Protein AF-A0A3B8NIV3-F1 (afdb_monomer)

Sequence (83 aa):
MAGEPSSSSKDGSLNSLEDLWDIPHLYSDSDSSLINDLKLVGRYQWQYADLNSDQGDWSDSETRRFRLGTEAKVFGGDWKLKG

Nearest PDB structures (foldseek):
  6yfe-assembly1_AA  TM=3.619E-01  e=1.733E+00  Beihai levi-like virus 19
  8qhs-assembly1_A  TM=4.569E-01  e=4.140E+00  Listeria monocytogenes 10403S
  8v3t-assembly1_a  TM=3.065E-01  e=2.063E+00  Clostridioides difficile
  3q6g-assembly1_H  TM=2.925E-01  e=4.927E+00  Macaca mulatta
  6tsv-assembly1_B  TM=3.012E-01  e=8.307E+00  Rhodobacter capsulatus DE442

Radius of gyration: 22.85 Å; Cα contacts (8 Å, |Δi|>4): 119; chains: 1; bounding box: 38×28×82 Å

Foldseek 3Di:
DDDDPDDPDPPDDCPPVVCVVVVQWPDAQCPDQFWHTKGKDWDWDKDKDWDDDPVGTDIDIDRPDIFIDMWTQTRNHTDDDGD

Mean predicted aligned error: 11.07 Å

pLDDT: mean 81.84, std 18.12, range [38.16, 98.12]

Secondary structure (DSSP, 8-state):
-PPP-----------TTTGGGTTTEEEE-SS-SSEEEEEEEEEEEEEEEEE--TT--EEEEEEEEEEEEEEEEETTEEEEE--

Solvent-accessible surface area (backbone atoms only — not comparable to full-atom values): 5299 Å² total; per-residue (Å²): 132,84,80,79,84,76,79,80,74,83,85,64,81,75,59,78,68,69,60,56,73,53,68,40,54,77,47,77,37,90,83,48,76,55,59,30,34,34,30,57,44,72,48,82,38,73,50,74,50,77,44,84,47,100,90,50,74,49,73,52,74,44,81,77,43,77,42,56,36,42,41,35,27,41,68,95,40,86,43,80,53,85,93

Structure (mmCIF, N/CA/C/O backbone):
data_AF-A0A3B8NIV3-F1
#
_entry.id   AF-A0A3B8NIV3-F1
#
loop_
_atom_site.group_PDB
_atom_site.id
_atom_site.type_symbol
_atom_site.label_atom_id
_atom_site.label_alt_id
_atom_site.label_comp_id
_atom_site.label_asym_id
_atom_site.label_entity_id
_atom_site.label_seq_id
_atom_site.pdbx_PDB_ins_code
_atom_site.Cartn_x
_atom_site.Cartn_y
_atom_site.Cartn_z
_atom_site.occupancy
_atom_site.B_iso_or_equiv
_atom_site.auth_seq_id
_atom_site.auth_comp_id
_atom_site.auth_asym_id
_atom_site.auth_atom_id
_atom_site.pdbx_PDB_model_num
ATOM 1 N N . MET A 1 1 ? 3.471 15.489 48.908 1.00 40.31 1 MET A N 1
ATOM 2 C CA . MET A 1 1 ? 2.836 15.308 47.589 1.00 40.31 1 MET A CA 1
ATOM 3 C C . MET A 1 1 ? 3.774 14.495 46.719 1.00 40.31 1 MET A C 1
ATOM 5 O O . MET A 1 1 ? 4.941 14.852 46.638 1.00 40.31 1 MET A O 1
ATOM 9 N N . ALA A 1 2 ? 3.295 13.383 46.160 1.00 44.22 2 ALA A N 1
ATOM 10 C CA . ALA A 1 2 ? 4.032 12.604 45.170 1.00 44.22 2 ALA A CA 1
ATOM 11 C C . ALA A 1 2 ? 4.079 13.388 43.849 1.00 44.22 2 ALA A C 1
ATOM 13 O O . ALA A 1 2 ? 3.083 14.013 43.486 1.00 44.22 2 ALA A O 1
ATOM 14 N N . GLY A 1 3 ? 5.246 13.406 43.201 1.00 43.06 3 GLY A N 1
ATOM 15 C CA . GLY A 1 3 ? 5.471 14.110 41.942 1.00 43.06 3 GLY A CA 1
ATOM 16 C C . GLY A 1 3 ? 4.616 13.543 40.814 1.00 43.06 3 GLY A C 1
ATOM 17 O O . GLY A 1 3 ? 4.386 12.337 40.739 1.00 43.06 3 GLY A O 1
ATOM 18 N N . GLU A 1 4 ? 4.132 14.435 39.960 1.00 53.19 4 GLU A N 1
ATOM 19 C CA . GLU A 1 4 ? 3.397 14.089 38.749 1.00 53.19 4 GLU A CA 1
ATOM 20 C C . GLU A 1 4 ? 4.308 13.296 37.795 1.00 53.19 4 GLU A C 1
ATOM 22 O O . GLU A 1 4 ? 5.486 13.643 37.649 1.00 53.19 4 GLU A O 1
ATOM 27 N N . PRO A 1 5 ? 3.815 12.233 37.136 1.00 46.75 5 PRO A N 1
ATOM 28 C CA . PRO A 1 5 ? 4.576 11.583 36.084 1.00 46.75 5 PRO A CA 1
ATOM 29 C C . PRO A 1 5 ? 4.699 12.547 34.901 1.00 46.75 5 PRO A C 1
ATOM 31 O O . PRO A 1 5 ? 3.712 12.902 34.259 1.00 46.75 5 PRO A O 1
ATOM 34 N N . SER A 1 6 ? 5.932 12.970 34.623 1.00 43.22 6 SER A N 1
ATOM 35 C CA . SER A 1 6 ? 6.283 13.758 33.447 1.00 43.22 6 SER A CA 1
ATOM 36 C C . SER A 1 6 ? 5.821 13.028 32.187 1.00 43.22 6 SER A C 1
ATOM 38 O O . SER A 1 6 ? 6.288 11.922 31.903 1.00 43.22 6 SER A O 1
ATOM 40 N N . SER A 1 7 ? 4.923 13.648 31.424 1.00 45.09 7 SER A N 1
ATOM 41 C CA . SER A 1 7 ? 4.576 13.208 30.078 1.00 45.09 7 SER A CA 1
ATOM 42 C C . SER A 1 7 ? 5.845 13.208 29.229 1.00 45.09 7 SER A C 1
ATOM 44 O O . SER A 1 7 ? 6.370 14.275 28.909 1.00 45.09 7 SER A O 1
ATOM 46 N N . SER A 1 8 ? 6.363 12.027 28.890 1.00 38.16 8 SER A N 1
ATOM 47 C CA . SER A 1 8 ? 7.460 11.909 27.935 1.00 38.16 8 SER A CA 1
ATOM 48 C C . SER A 1 8 ? 6.945 12.363 26.570 1.00 38.16 8 SER A C 1
ATOM 50 O O . SER A 1 8 ? 6.296 11.596 25.852 1.00 38.16 8 SER A O 1
ATOM 52 N N . SER A 1 9 ? 7.188 13.623 26.221 1.00 45.66 9 SER A N 1
ATOM 53 C CA . SER A 1 9 ? 7.088 14.087 24.846 1.00 45.66 9 SER A CA 1
ATOM 54 C C . SER A 1 9 ? 8.040 13.232 24.014 1.00 45.66 9 SER A C 1
ATOM 56 O O . SER A 1 9 ? 9.250 13.235 24.238 1.00 45.66 9 SER A O 1
ATOM 58 N N . LYS A 1 10 ? 7.486 12.428 23.099 1.00 46.81 10 LYS A N 1
ATOM 59 C CA . LYS A 1 10 ? 8.269 11.727 22.081 1.00 46.81 10 LYS A CA 1
ATOM 60 C C . LYS A 1 10 ? 8.820 12.770 21.105 1.00 46.81 10 LYS A C 1
ATOM 62 O O . LYS A 1 10 ? 8.269 12.961 20.028 1.00 46.81 10 LYS A O 1
ATOM 67 N N . ASP A 1 11 ? 9.899 13.437 21.491 1.00 61.62 11 ASP A N 1
ATOM 68 C CA . ASP A 1 11 ? 10.814 14.051 20.538 1.00 61.62 11 ASP A CA 1
ATOM 69 C C . ASP A 1 11 ? 11.614 12.907 19.909 1.00 61.62 11 ASP A C 1
ATOM 71 O O . ASP A 1 11 ? 12.596 12.422 20.469 1.00 61.62 11 ASP A O 1
ATOM 75 N N . GLY A 1 12 ? 11.127 12.393 18.784 1.00 51.59 12 GLY A N 1
ATOM 76 C CA . GLY A 1 12 ? 11.797 11.356 18.010 1.00 51.59 12 GLY A CA 1
ATOM 77 C C . GLY A 1 12 ? 12.039 11.888 16.614 1.00 51.59 12 GLY A C 1
ATOM 78 O O . GLY A 1 12 ? 11.082 12.094 15.873 1.00 51.59 12 GLY A O 1
ATOM 79 N N . SER A 1 13 ? 13.297 12.136 16.248 1.00 56.44 13 SER A N 1
ATOM 80 C CA . SER A 1 13 ? 13.644 12.292 14.838 1.00 56.44 13 SER A CA 1
ATOM 81 C C . SER A 1 13 ? 13.045 11.114 14.080 1.00 56.44 13 SER A C 1
ATOM 83 O O . SER A 1 13 ? 13.309 9.976 14.46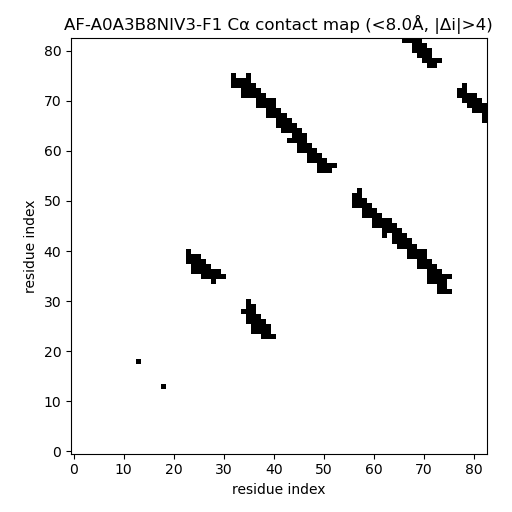6 1.00 56.44 13 SER A O 1
ATOM 85 N N . LEU A 1 14 ? 12.240 11.388 13.052 1.00 56.59 14 LEU A N 1
ATOM 86 C CA . LEU A 1 14 ? 11.715 10.364 12.156 1.00 56.59 14 LEU A CA 1
ATOM 87 C C . LEU A 1 14 ? 12.899 9.504 11.714 1.00 56.59 14 LEU A C 1
ATOM 89 O O . LEU A 1 14 ? 13.779 9.981 10.988 1.00 56.59 14 LEU A O 1
ATOM 93 N N . ASN A 1 15 ? 12.955 8.262 12.191 1.00 60.88 15 ASN A N 1
ATOM 94 C CA . ASN A 1 15 ? 13.833 7.250 11.631 1.00 60.88 15 ASN A CA 1
ATOM 95 C C . ASN A 1 15 ? 13.232 6.957 10.255 1.00 60.88 15 ASN A C 1
ATOM 97 O O . ASN A 1 15 ? 12.435 6.044 10.093 1.00 60.88 15 ASN A O 1
ATOM 101 N N . SER A 1 16 ? 13.537 7.818 9.285 1.00 75.44 16 SER A N 1
ATOM 102 C CA . SER A 1 16 ? 12.686 8.183 8.141 1.00 75.44 16 SER A CA 1
ATOM 103 C C . SER A 1 16 ? 12.283 7.052 7.185 1.00 75.44 16 SER A C 1
ATOM 105 O O . SER A 1 16 ? 11.487 7.278 6.275 1.00 75.44 16 SER A O 1
ATOM 107 N N . LEU A 1 17 ? 12.812 5.842 7.384 1.00 80.19 17 LEU A N 1
ATOM 108 C CA . LEU A 1 17 ? 12.459 4.625 6.651 1.00 80.19 17 LEU A CA 1
ATOM 109 C C . LEU A 1 17 ? 11.665 3.609 7.485 1.00 80.19 17 LEU A C 1
ATOM 111 O O . LEU A 1 17 ? 10.958 2.793 6.902 1.00 80.19 17 LEU A O 1
ATOM 115 N N . GLU A 1 18 ? 11.774 3.627 8.814 1.00 80.56 18 GLU A N 1
ATOM 116 C CA . GLU A 1 18 ? 11.009 2.735 9.696 1.00 80.56 18 GLU A CA 1
ATOM 117 C C . GLU A 1 18 ? 9.528 3.135 9.692 1.00 80.56 18 GLU A C 1
ATOM 119 O O . GLU A 1 18 ? 8.663 2.283 9.493 1.00 80.56 18 GLU A O 1
ATOM 124 N N . ASP A 1 19 ? 9.260 4.442 9.741 1.00 84.94 19 ASP A N 1
ATOM 125 C CA . ASP A 1 19 ? 7.909 5.019 9.698 1.00 84.94 19 ASP A CA 1
ATOM 126 C C . ASP A 1 19 ? 7.201 4.801 8.341 1.00 84.94 19 ASP A C 1
ATOM 128 O O . ASP A 1 19 ? 5.985 4.957 8.224 1.00 84.94 19 ASP A O 1
ATOM 132 N N . LEU A 1 20 ? 7.935 4.411 7.286 1.00 84.75 20 LEU A N 1
ATOM 133 C CA . LEU A 1 20 ? 7.364 4.128 5.960 1.00 84.75 20 LEU A CA 1
ATOM 134 C C . LEU A 1 20 ? 6.321 3.002 6.024 1.00 84.75 20 LEU A C 1
ATOM 136 O O . LEU A 1 20 ? 5.347 3.006 5.269 1.00 84.75 20 LEU A O 1
ATOM 140 N N . TRP A 1 21 ? 6.522 2.040 6.927 1.00 83.75 21 TRP A N 1
ATOM 141 C CA . TRP A 1 21 ? 5.619 0.904 7.098 1.00 83.75 21 TRP A CA 1
ATOM 142 C C . TRP A 1 21 ? 4.350 1.250 7.880 1.00 83.75 21 TRP A C 1
ATOM 144 O O . TRP A 1 21 ? 3.383 0.490 7.802 1.00 83.75 21 TRP A O 1
ATOM 154 N N . ASP A 1 22 ? 4.313 2.410 8.538 1.00 86.56 22 ASP A N 1
ATOM 155 C CA . ASP A 1 22 ? 3.122 2.925 9.215 1.00 86.56 22 ASP A CA 1
ATOM 156 C C . ASP A 1 22 ? 2.196 3.693 8.260 1.00 86.56 22 ASP A C 1
ATOM 158 O O . ASP A 1 22 ? 0.994 3.762 8.496 1.00 86.56 22 ASP A O 1
ATOM 162 N N . ILE A 1 23 ? 2.698 4.199 7.127 1.00 87.19 23 ILE A N 1
ATOM 163 C CA . ILE A 1 23 ? 1.888 4.878 6.094 1.00 87.19 23 ILE A CA 1
ATOM 164 C C . ILE A 1 23 ? 0.632 4.087 5.672 1.00 87.19 23 ILE A C 1
ATOM 166 O O . ILE A 1 23 ? -0.434 4.693 5.547 1.00 87.19 23 ILE A O 1
ATOM 170 N N . PRO A 1 24 ? 0.692 2.764 5.421 1.00 92.75 24 PRO A N 1
ATOM 171 C CA . PRO A 1 24 ? -0.500 2.000 5.064 1.00 92.75 24 PRO A CA 1
ATOM 172 C C . PRO A 1 24 ? -1.512 1.784 6.201 1.00 92.75 24 PRO A C 1
ATOM 174 O O . PRO A 1 24 ? -2.589 1.253 5.922 1.00 92.75 24 PRO A O 1
ATOM 177 N N . HIS A 1 25 ? -1.214 2.127 7.459 1.00 93.38 25 HIS A N 1
ATOM 178 C CA . HIS A 1 25 ? -2.182 2.009 8.551 1.00 93.38 25 HIS A CA 1
ATOM 179 C C . HIS A 1 25 ? -3.249 3.103 8.447 1.00 93.38 25 HIS A C 1
ATOM 181 O O . HIS A 1 25 ? -2.975 4.287 8.62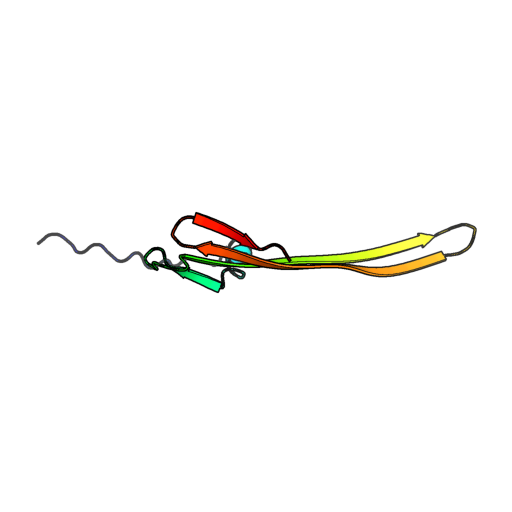1 1.00 93.38 25 HIS A O 1
ATOM 187 N N . LEU A 1 26 ? -4.490 2.698 8.179 1.00 93.31 26 LEU A N 1
ATOM 188 C CA . LEU A 1 26 ? -5.617 3.616 8.005 1.00 93.31 26 LEU A CA 1
ATOM 189 C C . LEU A 1 26 ? -6.365 3.872 9.316 1.00 93.31 26 LEU A C 1
ATOM 191 O O . LEU A 1 26 ? -6.939 4.944 9.495 1.00 93.31 26 LEU A O 1
ATOM 195 N N . TYR A 1 27 ? -6.400 2.885 10.213 1.00 93.12 27 TYR A N 1
ATOM 196 C CA . TYR A 1 27 ? -7.100 2.977 11.492 1.00 93.12 27 TYR A CA 1
ATOM 197 C C . TYR A 1 27 ? -6.510 1.998 12.511 1.00 93.12 27 TYR A C 1
ATOM 199 O O . TYR A 1 27 ? -6.135 0.881 12.155 1.00 93.12 27 TYR A O 1
ATOM 207 N N . SER A 1 28 ? -6.447 2.410 13.778 1.00 92.81 28 SER A N 1
ATOM 208 C CA . SER A 1 28 ? -6.008 1.574 14.896 1.00 92.81 28 SER A CA 1
ATOM 209 C C . SER A 1 28 ? -6.676 2.052 16.186 1.00 92.81 28 SER A C 1
ATOM 211 O O . SER A 1 28 ? -6.522 3.211 16.570 1.00 92.81 28 SER A O 1
ATOM 213 N N . ASP A 1 29 ? -7.445 1.171 16.820 1.00 92.50 29 ASP A N 1
ATOM 214 C CA . ASP A 1 29 ? -8.166 1.417 18.068 1.00 92.50 29 ASP A CA 1
ATOM 215 C C . ASP A 1 29 ? -8.357 0.091 18.821 1.00 92.50 29 ASP A C 1
ATOM 217 O O . ASP A 1 29 ? -9.093 -0.805 18.395 1.00 92.50 29 ASP A O 1
ATOM 221 N N . SER A 1 30 ? -7.674 -0.061 19.954 1.00 87.94 30 SER A N 1
ATOM 222 C CA . SER A 1 30 ? -7.751 -1.283 20.756 1.00 87.94 30 SER A CA 1
ATOM 223 C C . SER A 1 30 ? -9.098 -1.476 21.446 1.00 87.94 30 SER A C 1
ATOM 225 O O . SER A 1 30 ? -9.452 -2.617 21.739 1.00 87.94 30 SER A O 1
ATOM 227 N N . ASP A 1 31 ? -9.839 -0.395 21.686 1.00 91.06 31 ASP A N 1
ATOM 228 C CA . ASP A 1 31 ? -11.047 -0.399 22.516 1.00 91.06 31 ASP A CA 1
ATOM 229 C C . ASP A 1 31 ? -12.323 -0.504 21.672 1.00 91.06 31 ASP A C 1
ATOM 231 O O . ASP A 1 31 ? -13.413 -0.773 22.185 1.00 91.06 31 ASP A O 1
ATOM 235 N N . SER A 1 32 ? -12.190 -0.337 20.357 1.00 89.81 32 SER A N 1
ATOM 236 C CA . SER A 1 32 ? -13.273 -0.554 19.409 1.00 89.81 32 SER A CA 1
ATOM 237 C C . SER A 1 32 ? -13.768 -2.003 19.448 1.00 89.81 32 SER A C 1
ATOM 239 O O . SER A 1 32 ? -13.012 -2.974 19.357 1.00 89.81 32 SER A O 1
ATOM 241 N N . SER A 1 33 ? -15.087 -2.156 19.554 1.00 88.25 33 SER A N 1
ATOM 242 C CA . SER A 1 33 ? -15.754 -3.458 19.630 1.00 88.25 33 SER A CA 1
ATOM 243 C C . SER A 1 33 ? -15.928 -4.140 18.273 1.00 88.25 33 SER A C 1
ATOM 245 O O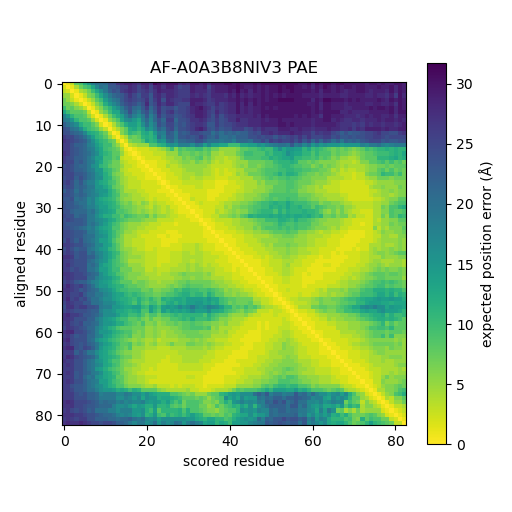 . SER A 1 33 ? -16.242 -5.328 18.233 1.00 88.25 33 SER A O 1
ATOM 247 N N . LEU A 1 34 ? -15.749 -3.403 17.170 1.00 89.00 34 LEU A N 1
ATOM 248 C CA . LEU A 1 34 ? -16.019 -3.880 15.814 1.00 89.00 34 LEU A CA 1
ATOM 249 C C . LEU A 1 34 ? -14.723 -4.075 15.026 1.00 89.00 34 LEU A C 1
ATOM 251 O O . LEU A 1 34 ? -14.345 -5.208 14.753 1.00 89.00 34 LEU A O 1
ATOM 255 N N . ILE A 1 35 ? -14.039 -2.988 14.675 1.00 89.69 35 ILE A N 1
ATOM 256 C CA . ILE A 1 35 ? -12.771 -3.003 13.934 1.00 89.69 35 ILE A CA 1
ATOM 257 C C . ILE A 1 35 ? -11.705 -2.471 14.871 1.00 89.69 35 ILE A C 1
ATOM 259 O O . ILE A 1 35 ? -11.892 -1.392 15.408 1.00 89.69 35 ILE A O 1
ATOM 263 N N . ASN A 1 36 ? -10.608 -3.193 15.046 1.00 92.50 36 ASN A N 1
ATOM 264 C CA . ASN A 1 36 ? -9.503 -2.788 15.912 1.00 92.50 36 ASN A CA 1
ATOM 265 C C . ASN A 1 36 ? -8.316 -2.229 15.123 1.00 92.50 36 ASN A C 1
ATOM 267 O O . ASN A 1 36 ? -7.552 -1.418 15.630 1.00 92.50 36 ASN A O 1
ATOM 271 N N . ASP A 1 37 ? -8.140 -2.684 13.884 1.00 92.69 37 ASP A N 1
ATOM 272 C CA . ASP A 1 37 ? -7.044 -2.271 13.009 1.00 92.69 37 ASP A CA 1
ATOM 273 C C . ASP A 1 37 ? -7.501 -2.391 11.551 1.00 92.69 37 ASP A C 1
ATOM 275 O O . ASP A 1 37 ? -8.229 -3.329 11.208 1.00 92.69 37 ASP A O 1
ATOM 279 N N . LEU A 1 38 ? -7.096 -1.447 10.705 1.00 92.56 38 LEU A N 1
ATOM 280 C CA . LEU A 1 38 ? -7.293 -1.485 9.261 1.00 92.56 38 LEU A CA 1
ATOM 281 C C . LEU A 1 38 ? -6.040 -0.967 8.556 1.00 92.56 38 LEU A C 1
ATOM 283 O O . LEU A 1 38 ? -5.604 0.163 8.784 1.00 92.56 38 LEU A O 1
ATOM 287 N N . LYS A 1 39 ? -5.528 -1.761 7.617 1.00 94.44 39 LYS A N 1
ATOM 288 C CA . LYS A 1 39 ? -4.356 -1.434 6.803 1.00 94.44 39 LYS A CA 1
ATOM 289 C C . LYS A 1 39 ? -4.659 -1.576 5.324 1.00 94.44 39 LYS A C 1
ATOM 291 O O . LYS A 1 39 ? -5.321 -2.528 4.905 1.00 94.44 39 LYS A O 1
ATOM 296 N N . LEU A 1 40 ? -4.097 -0.680 4.525 1.00 94.19 40 LEU A N 1
ATOM 297 C CA . LEU A 1 40 ? -3.988 -0.848 3.084 1.00 94.19 40 LEU A CA 1
ATOM 298 C C . LEU A 1 40 ? -2.755 -1.699 2.7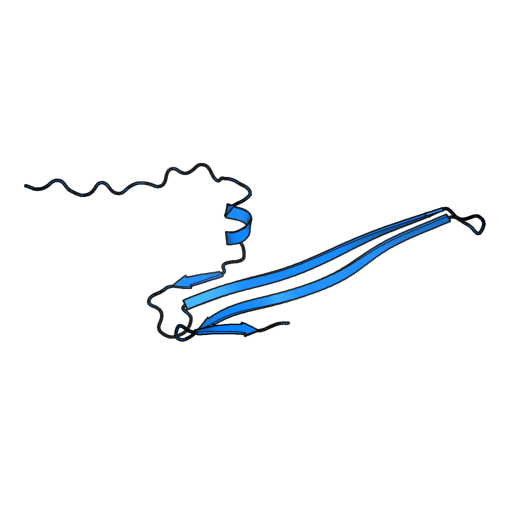72 1.00 94.19 40 LEU A C 1
ATOM 300 O O . LEU A 1 40 ? -1.656 -1.400 3.214 1.00 94.19 40 LEU A O 1
ATOM 304 N N . VAL A 1 41 ? -2.901 -2.755 1.985 1.00 92.88 41 VAL A N 1
ATOM 305 C CA . VAL A 1 41 ? -1.771 -3.602 1.588 1.00 92.88 41 VAL A CA 1
ATOM 306 C C . VAL A 1 41 ? -1.707 -3.701 0.077 1.00 92.88 41 VAL A C 1
ATOM 308 O O . VAL A 1 41 ? -2.727 -3.768 -0.603 1.00 92.88 41 VAL A O 1
ATOM 311 N N . GLY A 1 42 ? -0.505 -3.724 -0.482 1.00 92.06 42 GLY A N 1
ATOM 312 C CA . GLY A 1 42 ? -0.360 -3.791 -1.926 1.00 92.06 42 GLY A CA 1
ATOM 313 C C . GLY A 1 42 ? 1.034 -4.173 -2.378 1.00 92.06 42 GLY A C 1
ATOM 314 O O . GLY A 1 42 ? 1.982 -4.231 -1.597 1.00 92.06 42 GLY A O 1
ATOM 315 N N . ARG A 1 43 ? 1.146 -4.461 -3.673 1.00 93.25 43 ARG A N 1
ATOM 316 C CA . ARG A 1 43 ? 2.424 -4.678 -4.343 1.00 93.25 43 ARG A CA 1
ATOM 317 C C . ARG A 1 43 ? 2.343 -4.195 -5.776 1.00 93.25 43 ARG A C 1
ATOM 319 O O . ARG A 1 43 ? 1.539 -4.702 -6.559 1.00 93.25 43 ARG A O 1
ATOM 326 N N . TYR A 1 44 ? 3.253 -3.301 -6.125 1.00 95.00 44 TYR A N 1
ATOM 327 C CA . TYR A 1 44 ? 3.516 -2.917 -7.499 1.00 95.00 44 TYR A CA 1
ATOM 328 C C . TYR A 1 44 ? 4.834 -3.542 -7.962 1.00 95.00 44 TYR A C 1
ATOM 330 O O . TYR A 1 44 ? 5.827 -3.514 -7.240 1.00 95.00 44 TYR A O 1
ATOM 338 N N . GLN A 1 45 ? 4.828 -4.153 -9.142 1.00 98.00 45 GLN A N 1
ATOM 339 C CA . GLN A 1 45 ? 6.005 -4.731 -9.772 1.00 98.00 45 GLN A CA 1
ATOM 340 C C . GLN A 1 45 ? 6.101 -4.232 -11.208 1.00 98.00 45 GLN A C 1
ATOM 342 O O . GLN A 1 45 ? 5.329 -4.646 -12.076 1.00 98.00 45 GLN A O 1
ATOM 347 N N . TRP A 1 46 ? 7.103 -3.394 -11.433 1.00 98.12 46 TRP A N 1
ATOM 348 C CA . TRP A 1 46 ? 7.558 -2.970 -12.746 1.00 98.12 46 TRP A CA 1
ATOM 349 C C . TRP A 1 46 ? 8.854 -3.703 -13.096 1.00 98.12 46 TRP A C 1
ATOM 351 O O . TRP A 1 46 ? 9.639 -4.030 -12.202 1.00 98.12 46 TRP A O 1
ATOM 361 N N . GLN A 1 47 ? 9.051 -4.004 -14.374 1.00 97.31 47 GLN A N 1
ATOM 362 C CA . GLN A 1 47 ? 10.263 -4.641 -14.870 1.00 97.31 47 GLN A CA 1
ATOM 363 C C . GLN A 1 47 ? 10.683 -4.033 -16.207 1.00 97.31 47 GLN A C 1
ATOM 365 O O . GLN A 1 47 ? 9.842 -3.629 -17.008 1.00 97.31 47 GLN A O 1
ATOM 370 N N . TYR A 1 48 ? 11.990 -4.019 -16.434 1.00 97.38 48 TYR A N 1
ATOM 371 C CA . TYR A 1 48 ? 12.616 -3.661 -17.696 1.00 97.38 48 TYR A CA 1
ATOM 372 C C . TYR A 1 48 ? 13.489 -4.825 -18.148 1.00 97.38 48 TYR A C 1
ATOM 374 O O . TYR A 1 48 ? 14.145 -5.464 -17.319 1.00 97.38 48 TYR A O 1
ATOM 382 N N . ALA A 1 49 ? 13.472 -5.101 -19.444 1.00 96.44 49 ALA A N 1
ATOM 383 C CA . ALA A 1 49 ? 14.323 -6.090 -20.072 1.00 96.44 49 ALA A CA 1
ATOM 384 C C . ALA A 1 49 ? 15.027 -5.460 -21.272 1.00 96.44 49 ALA A C 1
ATOM 386 O O . ALA A 1 49 ? 14.428 -4.698 -22.025 1.00 96.44 49 ALA A O 1
ATOM 387 N N . ASP A 1 50 ? 16.295 -5.811 -21.430 1.00 96.81 50 ASP A N 1
ATOM 388 C CA . ASP A 1 50 ? 17.128 -5.435 -22.563 1.00 96.81 50 ASP A CA 1
ATOM 389 C C . ASP A 1 50 ? 17.907 -6.676 -22.988 1.00 96.81 50 ASP A C 1
ATOM 391 O O . ASP A 1 50 ? 18.546 -7.334 -22.159 1.00 96.81 50 ASP A O 1
ATOM 395 N N . LEU A 1 51 ? 17.767 -7.048 -24.252 1.00 95.25 51 LEU A N 1
ATOM 396 C CA . LEU A 1 51 ? 18.302 -8.268 -24.824 1.00 95.25 51 LEU A CA 1
ATOM 397 C C . LEU A 1 51 ? 19.033 -7.921 -2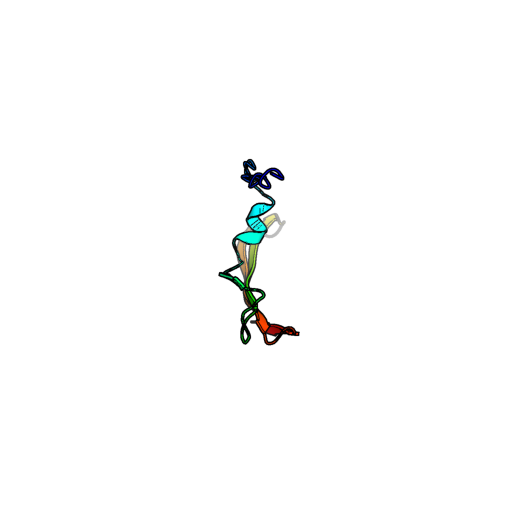6.116 1.00 95.25 51 LEU A C 1
ATOM 399 O O . LEU A 1 51 ? 18.419 -7.535 -27.107 1.00 95.25 51 LEU A O 1
ATOM 403 N N . ASN A 1 52 ? 20.341 -8.141 -26.109 1.00 95.88 52 ASN A N 1
ATOM 404 C CA . ASN A 1 52 ? 21.143 -8.150 -27.321 1.00 95.88 52 ASN A CA 1
ATOM 405 C C . ASN A 1 52 ? 21.252 -9.592 -27.826 1.00 95.88 52 ASN A C 1
ATOM 407 O O . ASN A 1 52 ? 21.596 -10.497 -27.056 1.00 95.88 52 ASN A O 1
ATOM 411 N N . SER A 1 53 ? 20.920 -9.816 -29.096 1.00 92.50 53 SER A N 1
ATOM 412 C CA . SER A 1 53 ? 20.998 -11.135 -29.716 1.00 92.50 53 SER A CA 1
ATOM 413 C C . SER A 1 53 ? 21.478 -11.058 -31.161 1.00 92.50 53 SER A C 1
ATOM 415 O O . SER A 1 53 ? 21.242 -10.074 -31.859 1.00 92.50 53 SER A O 1
ATOM 417 N N . ASP A 1 54 ? 22.057 -12.155 -31.655 1.00 95.44 54 ASP A N 1
ATOM 418 C CA . ASP A 1 54 ? 22.496 -12.278 -33.054 1.00 95.44 54 ASP A CA 1
ATOM 419 C C . ASP A 1 54 ? 21.348 -12.096 -34.071 1.00 95.44 54 ASP A C 1
ATOM 421 O O . ASP A 1 54 ? 21.593 -11.878 -35.257 1.00 95.44 54 ASP A O 1
ATOM 425 N N . GLN A 1 55 ? 20.089 -12.195 -33.625 1.00 92.38 55 GLN A N 1
ATOM 426 C CA . GLN A 1 55 ? 18.886 -12.0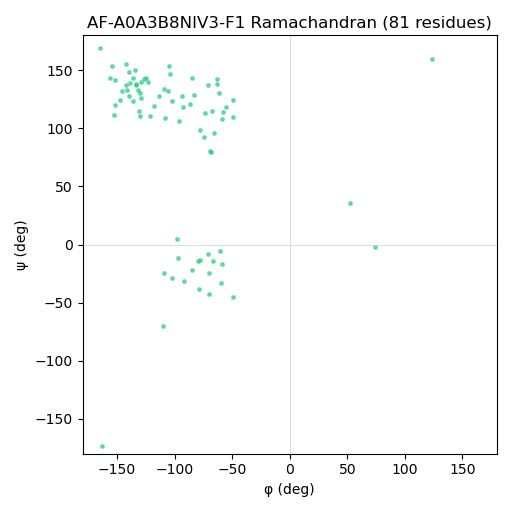06 -34.447 1.00 92.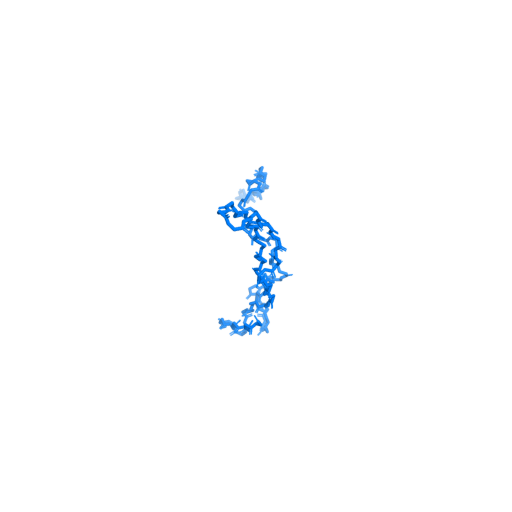38 55 GLN A CA 1
ATOM 427 C C . GLN A 1 55 ? 18.281 -10.597 -34.323 1.00 92.38 55 GLN A C 1
ATOM 429 O O . GLN A 1 55 ? 17.235 -10.329 -34.914 1.00 92.38 55 GLN A O 1
ATOM 434 N N . GLY A 1 56 ? 18.939 -9.699 -33.590 1.00 90.88 56 GLY A N 1
ATOM 435 C CA . GLY A 1 56 ? 18.511 -8.326 -33.357 1.00 90.88 56 GLY A CA 1
ATOM 436 C C . GLY A 1 56 ? 18.378 -7.991 -31.875 1.00 90.88 56 GLY A C 1
ATOM 437 O O . GLY A 1 56 ? 18.234 -8.871 -31.020 1.00 90.88 56 GLY A O 1
ATOM 438 N N . ASP A 1 57 ? 18.415 -6.691 -31.599 1.00 95.69 57 ASP A N 1
ATOM 439 C CA . ASP A 1 57 ? 18.240 -6.138 -30.262 1.00 95.69 57 ASP A CA 1
ATOM 440 C C . ASP A 1 57 ? 16.753 -5.967 -29.939 1.00 95.69 57 ASP A C 1
ATOM 442 O O . ASP A 1 57 ? 15.943 -5.591 -30.793 1.00 95.69 57 ASP A O 1
ATOM 446 N N . TRP A 1 58 ? 16.395 -6.222 -28.684 1.00 95.75 58 TRP A N 1
ATOM 447 C CA . TRP A 1 58 ? 15.045 -6.039 -28.175 1.00 95.75 58 TRP A CA 1
ATOM 448 C C . TRP A 1 58 ? 15.084 -5.482 -26.759 1.00 95.75 58 TRP A C 1
ATOM 450 O O . TRP A 1 58 ? 15.780 -6.009 -25.895 1.00 95.75 58 TRP A O 1
ATOM 460 N N . SER A 1 59 ? 14.282 -4.458 -26.501 1.00 96.06 59 SER A N 1
ATOM 461 C CA . SER A 1 59 ? 14.053 -3.951 -25.155 1.00 96.06 59 SER A CA 1
ATOM 462 C C . SER A 1 59 ? 12.572 -3.712 -24.920 1.00 96.06 59 SER A C 1
ATOM 464 O O . SER A 1 59 ? 11.813 -3.426 -25.850 1.00 96.06 59 SER A O 1
ATOM 466 N N . ASP A 1 60 ? 12.160 -3.858 -23.664 1.00 96.94 60 ASP A N 1
ATOM 467 C CA . ASP A 1 60 ? 10.777 -3.656 -23.256 1.00 96.94 60 ASP A CA 1
ATOM 468 C C . ASP A 1 60 ? 10.671 -3.262 -21.785 1.00 96.94 60 ASP A C 1
ATOM 470 O O . ASP A 1 60 ? 11.514 -3.597 -20.946 1.00 96.94 60 ASP A O 1
ATOM 474 N N . SER A 1 61 ? 9.594 -2.552 -21.465 1.00 97.31 61 SER A N 1
ATOM 475 C CA . SER A 1 61 ? 9.240 -2.188 -20.101 1.00 97.31 61 SER A CA 1
ATOM 476 C C . SER A 1 61 ? 7.786 -2.540 -19.839 1.00 97.31 61 SER A C 1
ATOM 478 O O . SER A 1 61 ? 6.896 -2.133 -20.583 1.00 97.31 61 SER A O 1
ATOM 480 N N . GLU A 1 62 ? 7.532 -3.230 -18.734 1.00 97.12 62 GLU A N 1
ATOM 481 C CA . GLU A 1 62 ? 6.204 -3.745 -18.427 1.00 97.12 62 GLU A CA 1
ATOM 482 C C . GLU A 1 62 ? 5.863 -3.562 -16.945 1.00 97.12 62 GLU A C 1
ATOM 484 O O . GLU A 1 62 ? 6.656 -3.846 -16.038 1.00 97.12 62 GLU A O 1
ATOM 489 N N . THR A 1 63 ? 4.617 -3.175 -16.679 1.00 97.31 63 THR A N 1
ATOM 490 C CA . THR A 1 63 ? 3.982 -3.409 -15.380 1.00 97.31 63 THR A CA 1
ATOM 491 C C . THR A 1 63 ? 3.529 -4.866 -15.296 1.00 97.31 63 THR A C 1
ATOM 493 O O . THR A 1 63 ? 2.453 -5.220 -15.768 1.00 97.31 63 THR A O 1
ATOM 496 N N . ARG A 1 64 ? 4.321 -5.718 -14.637 1.00 96.38 64 ARG A N 1
ATOM 497 C CA . ARG A 1 64 ? 4.025 -7.157 -14.564 1.00 96.38 64 ARG A CA 1
ATOM 498 C C . ARG A 1 64 ? 2.952 -7.514 -13.545 1.00 96.38 64 ARG A C 1
ATOM 500 O O . ARG A 1 64 ? 2.212 -8.478 -13.732 1.00 96.38 64 ARG A O 1
ATOM 507 N N . ARG A 1 65 ? 2.928 -6.843 -12.386 1.00 96.00 65 ARG A N 1
ATOM 508 C CA . ARG A 1 65 ? 1.960 -7.146 -11.314 1.00 96.00 65 ARG A CA 1
ATOM 509 C C . ARG A 1 65 ? 1.557 -5.887 -10.569 1.00 96.00 65 ARG A C 1
ATOM 511 O O . ARG A 1 65 ? 2.410 -5.166 -10.066 1.00 96.00 65 ARG A O 1
ATOM 518 N N . PHE A 1 66 ? 0.258 -5.719 -10.388 1.00 95.50 66 PHE A N 1
ATOM 519 C CA . PHE A 1 66 ? -0.321 -4.775 -9.447 1.00 95.50 66 PHE A CA 1
ATOM 520 C C . PHE A 1 66 ? -1.339 -5.523 -8.586 1.00 95.50 66 PHE A C 1
ATOM 522 O O . PHE A 1 66 ? -2.187 -6.240 -9.112 1.00 95.50 66 PHE A O 1
ATOM 529 N N . ARG A 1 67 ? -1.192 -5.432 -7.264 1.00 94.56 67 ARG A N 1
ATOM 530 C CA . ARG A 1 67 ? -2.109 -6.014 -6.277 1.00 94.56 67 ARG A CA 1
ATOM 531 C C . ARG A 1 67 ? -2.410 -4.968 -5.224 1.00 94.56 67 ARG A C 1
ATOM 533 O O . ARG A 1 67 ? -1.483 -4.301 -4.763 1.00 94.56 67 ARG A O 1
ATOM 540 N N . LEU A 1 68 ? -3.669 -4.878 -4.829 1.00 94.75 68 LEU A N 1
ATOM 541 C CA . LEU A 1 68 ? -4.148 -3.970 -3.80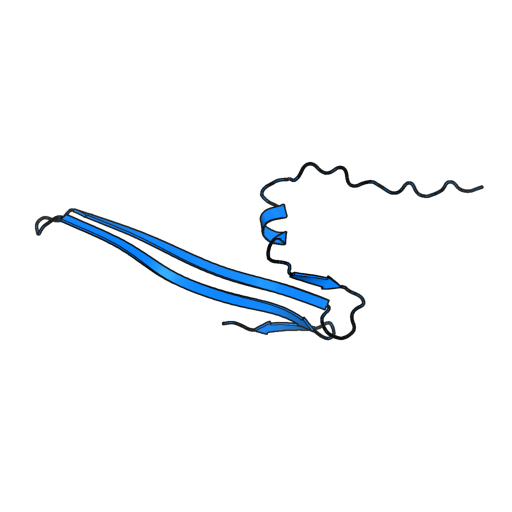0 1.00 94.75 68 LEU A CA 1
ATOM 542 C C . LEU A 1 68 ? -5.224 -4.690 -2.990 1.00 94.75 68 LEU A C 1
ATOM 544 O O . LEU A 1 68 ? -6.069 -5.377 -3.554 1.00 94.75 68 LEU A O 1
ATOM 548 N N . GLY A 1 69 ? -5.185 -4.531 -1.676 1.00 93.56 69 GLY A N 1
ATOM 549 C CA . GLY A 1 69 ? -6.137 -5.132 -0.759 1.00 93.56 69 GLY A CA 1
ATOM 550 C C . GLY A 1 69 ? -6.090 -4.464 0.605 1.00 93.56 69 GLY A C 1
ATOM 551 O O . GLY A 1 69 ? -5.401 -3.464 0.807 1.00 93.5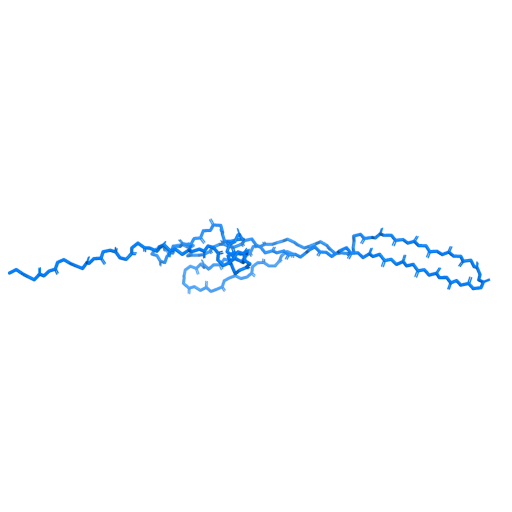6 69 GLY A O 1
ATOM 552 N N . THR A 1 70 ? -6.823 -5.037 1.551 1.00 93.56 70 THR A N 1
ATOM 553 C CA . THR A 1 70 ? -6.927 -4.517 2.915 1.00 93.56 70 THR A CA 1
ATOM 554 C C . THR A 1 70 ? -6.766 -5.640 3.926 1.00 93.56 70 THR A C 1
ATOM 556 O O . THR A 1 70 ? -7.340 -6.717 3.764 1.00 93.56 70 THR A O 1
ATOM 559 N N . GLU A 1 71 ? -6.028 -5.383 4.998 1.00 92.69 71 GLU A N 1
ATOM 560 C CA . GLU A 1 71 ? -5.957 -6.267 6.162 1.00 92.69 71 GLU A CA 1
ATOM 561 C C . GLU A 1 71 ? -6.690 -5.606 7.327 1.00 92.69 71 GLU A C 1
ATOM 563 O O . GLU A 1 71 ? -6.508 -4.412 7.553 1.00 92.69 71 GLU A O 1
ATOM 568 N N . ALA A 1 72 ? -7.535 -6.355 8.039 1.00 90.81 72 ALA A N 1
ATOM 569 C CA . ALA A 1 72 ? -8.311 -5.812 9.145 1.00 90.81 72 ALA A CA 1
ATOM 570 C C . ALA A 1 72 ? -8.312 -6.753 10.351 1.00 90.81 72 ALA A C 1
ATOM 572 O O . ALA A 1 72 ? -8.397 -7.973 10.218 1.00 90.81 72 ALA A O 1
ATOM 573 N N . LYS A 1 73 ? -8.278 -6.185 11.552 1.00 90.69 73 LYS A N 1
ATOM 574 C CA . LYS A 1 73 ? -8.549 -6.921 12.788 1.00 90.69 73 LYS A CA 1
ATOM 575 C C . LYS A 1 73 ? -9.964 -6.597 13.240 1.00 90.69 73 LYS A C 1
ATOM 577 O O . LYS A 1 73 ? -10.296 -5.425 13.392 1.00 90.69 73 LYS A O 1
ATOM 582 N N . VAL A 1 74 ? -10.799 -7.616 13.419 1.00 89.06 74 VAL A N 1
ATOM 583 C CA . VAL A 1 74 ? -12.236 -7.459 13.691 1.00 89.06 74 VAL A CA 1
ATOM 584 C C . VAL A 1 74 ? -12.619 -8.348 14.869 1.00 89.06 74 VAL A C 1
ATOM 586 O O . VAL A 1 74 ? -12.239 -9.520 14.906 1.00 89.06 74 VAL A O 1
ATOM 589 N N . PHE A 1 75 ? -13.364 -7.805 15.833 1.00 85.94 75 PHE A N 1
ATOM 590 C CA . PHE A 1 75 ? -13.790 -8.507 17.055 1.00 85.94 75 PHE A CA 1
ATOM 591 C C . PHE A 1 75 ? -12.636 -9.178 17.827 1.00 85.94 75 PHE A C 1
ATOM 593 O O . PHE A 1 75 ? -12.782 -10.281 18.354 1.00 85.94 75 PHE A O 1
ATOM 600 N N . GLY A 1 76 ? -11.453 -8.558 17.845 1.00 72.62 76 GLY A N 1
ATOM 601 C CA . GLY A 1 76 ? -10.260 -9.131 18.477 1.00 72.62 76 GLY A CA 1
ATOM 602 C C . GLY A 1 76 ? -9.589 -10.288 17.715 1.00 72.62 76 GLY A C 1
ATOM 603 O O . GLY A 1 76 ? -8.529 -10.740 18.150 1.00 72.62 76 GLY A O 1
ATOM 604 N N . GLY A 1 77 ? -10.138 -10.733 16.577 1.00 73.19 77 GLY A N 1
ATOM 605 C CA . GLY A 1 77 ? -9.549 -11.741 15.686 1.00 73.19 77 GLY A CA 1
ATOM 606 C C . GLY A 1 77 ? -8.952 -11.144 14.405 1.00 73.19 77 GLY A C 1
ATOM 607 O O . GLY A 1 77 ? -9.382 -10.089 13.939 1.00 73.19 77 GLY A O 1
ATOM 608 N N . ASP A 1 78 ? -7.969 -11.826 13.815 1.00 72.06 78 ASP A N 1
ATOM 609 C CA . ASP A 1 78 ? -7.284 -11.362 12.601 1.00 72.06 78 ASP A CA 1
ATOM 610 C C . ASP A 1 78 ? -8.043 -11.803 11.336 1.00 72.06 78 ASP A C 1
ATOM 612 O O . ASP A 1 78 ? -8.205 -12.999 11.085 1.00 72.06 78 ASP A O 1
ATOM 616 N N . TRP A 1 79 ? -8.474 -10.850 10.503 1.00 69.12 79 TRP A N 1
ATOM 617 C CA . TRP A 1 79 ? -9.179 -11.111 9.245 1.00 69.12 79 TRP A CA 1
ATOM 618 C C . TRP A 1 79 ? -8.377 -10.588 8.043 1.00 69.12 79 TRP A C 1
ATOM 620 O O . TRP A 1 79 ? -8.103 -9.399 7.890 1.00 69.12 79 TRP A O 1
ATOM 630 N N . LYS A 1 80 ? -8.004 -11.489 7.127 1.00 66.56 80 LYS A N 1
ATOM 631 C CA . LYS A 1 80 ? -7.251 -11.138 5.911 1.00 66.56 80 LYS A CA 1
ATOM 632 C C . LYS A 1 80 ? -8.151 -11.241 4.683 1.00 66.56 80 LYS A C 1
ATOM 634 O O . LYS A 1 80 ? -8.457 -12.350 4.247 1.00 66.56 80 LYS A O 1
ATOM 639 N N . LEU A 1 81 ? -8.522 -10.106 4.091 1.00 63.09 81 LEU A N 1
ATOM 640 C CA . LEU A 1 81 ? -9.196 -10.069 2.793 1.00 63.09 81 LEU A CA 1
ATOM 641 C C . LEU A 1 81 ? -8.147 -9.831 1.695 1.00 63.09 81 LEU A C 1
ATOM 643 O O . LEU A 1 81 ? -7.591 -8.743 1.568 1.00 63.09 81 LEU A O 1
ATOM 647 N N . LYS A 1 82 ? -7.830 -10.868 0.915 1.00 57.50 82 LYS A N 1
ATOM 648 C CA . LYS A 1 82 ? -6.871 -10.762 -0.195 1.00 57.50 82 LYS A CA 1
ATOM 649 C C . LYS A 1 82 ? -7.613 -10.444 -1.495 1.00 57.50 82 LYS A C 1
ATOM 651 O O . LYS A 1 82 ? -8.431 -11.254 -1.923 1.00 57.50 82 LYS A O 1
ATOM 656 N N . GLY A 1 83 ? -7.299 -9.291 -2.085 1.00 52.44 83 GLY A N 1
ATOM 657 C CA . GLY A 1 83 ? -7.575 -8.944 -3.485 1.00 52.44 83 GLY A CA 1
ATOM 658 C C . GLY A 1 83 ? -6.400 -9.294 -4.389 1.00 52.44 83 GLY A C 1
ATOM 659 O O . GLY A 1 83 ? -5.238 -9.201 -3.920 1.00 52.44 83 GLY A O 1
#